Protein AF-A0A8S9I8J6-F1 (afdb_monomer_lite)

Organism: Brassica cretica (NCBI:txid69181)

Secondary structure (DSSP, 8-state):
--------HHHHHHHHHHHHHHHHHHHHHHHHHHHHHTTS----HHHHIIIIIHHHH--S-TTPPP-S--HHHHHHTTTTTT---HHHHHHHHHTT-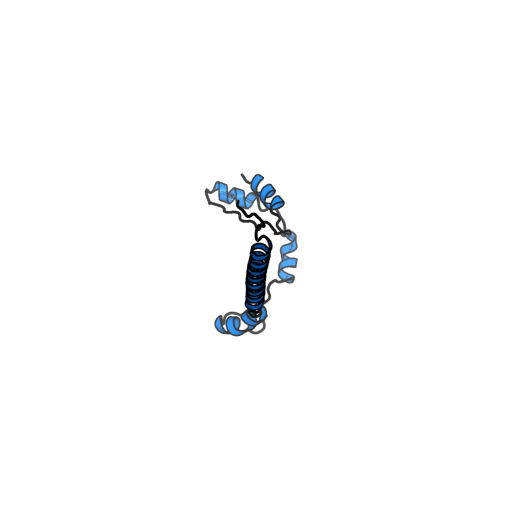-------TT-SSS-HHHHHHHHTT--

Sequence (123 aa):
MLDSGMDPLSLTTSEETRKENRILKKYSKYLNDLRSASTVDEGDLDTLMNGVIKKKLKIIPKDLVWGNNSGNVFSAMQADFMRPTIEGVDELLAKGIDVTIYNGQLDVICSTSGTEAWVRKLK

InterPro domains:
  IPR001563 Peptidase S10, serine carboxypeptidase [PF00450] (34-123)
  IPR029058 Alpha/Beta hydrolase fold [G3DSA:3.40.50.1820] (3-123)
  IPR029058 Alpha/Beta hydrolase fold [SSF53474] (41-123)

pLDDT: mean 83.71, std 17.3, range [37.03, 98.31]

Foldseek 3Di:
DDDDDPDCPPVVVVVVVVVVVVVVVVVVVVVVVVVVVVPPCPPPVQCVCLDPVCVVVVPDDPPDRDDPDDPVVCVVCVVVPPDQCQVVVLVCVVVVHDDDDDDDCPDPVCHPVNVVVSVVSHD

Radius of gyration: 29.5 Å; chains: 1; bounding box: 40×90×51 Å

Structure (mmCIF, N/CA/C/O backbone):
data_AF-A0A8S9I8J6-F1
#
_entry.id   AF-A0A8S9I8J6-F1
#
loop_
_atom_site.group_PDB
_atom_site.id
_atom_site.type_symbol
_atom_site.label_atom_id
_atom_site.label_alt_id
_atom_site.label_comp_id
_atom_site.label_asym_id
_atom_site.label_entity_id
_atom_site.label_seq_id
_atom_site.pdbx_PDB_ins_code
_atom_site.Cartn_x
_atom_site.Cartn_y
_atom_site.Cartn_z
_atom_site.occupancy
_atom_site.B_iso_or_equiv
_atom_site.auth_seq_id
_atom_site.auth_comp_id
_atom_site.auth_asym_id
_atom_site.auth_atom_id
_atom_site.pdbx_PDB_model_num
ATOM 1 N N . MET A 1 1 ? 14.198 78.462 29.973 1.00 37.03 1 MET A N 1
ATOM 2 C CA . MET A 1 1 ? 14.734 77.257 30.638 1.00 37.03 1 MET A CA 1
ATOM 3 C C . MET A 1 1 ? 14.056 76.057 29.995 1.00 37.03 1 MET A C 1
ATOM 5 O O . MET A 1 1 ? 12.843 76.045 30.086 1.00 37.03 1 MET A O 1
ATOM 9 N N . LEU A 1 2 ? 14.837 75.189 29.321 1.00 41.00 2 LEU A N 1
ATOM 10 C CA . LEU A 1 2 ? 14.694 73.719 29.154 1.00 41.00 2 LEU A CA 1
ATOM 11 C C . LEU A 1 2 ? 13.304 73.148 28.751 1.00 41.00 2 LEU A C 1
ATOM 13 O O . LEU A 1 2 ? 12.303 73.524 29.332 1.00 41.00 2 LEU A O 1
ATOM 17 N N . ASP A 1 3 ? 13.116 72.163 27.873 1.00 42.75 3 ASP A N 1
ATOM 18 C CA . ASP A 1 3 ? 13.981 71.297 27.068 1.00 42.75 3 ASP A CA 1
ATOM 19 C C . ASP A 1 3 ? 13.070 70.357 26.228 1.00 42.75 3 ASP A C 1
ATOM 21 O O . ASP A 1 3 ? 11.966 70.034 26.655 1.00 42.75 3 ASP A O 1
ATOM 25 N N . SER A 1 4 ? 13.566 69.974 25.049 1.00 48.69 4 SER A N 1
ATOM 26 C CA . SER A 1 4 ? 13.448 68.706 24.301 1.00 48.69 4 SER A CA 1
ATOM 27 C C . SER A 1 4 ? 12.174 67.855 24.228 1.00 48.69 4 SER A C 1
ATOM 29 O O . SER A 1 4 ? 11.588 67.441 25.221 1.00 48.69 4 SER A O 1
ATOM 31 N N . GLY A 1 5 ? 11.898 67.397 22.998 1.00 43.56 5 GLY A N 1
ATOM 32 C CA . GLY A 1 5 ? 11.109 66.186 22.763 1.00 43.56 5 GLY A CA 1
ATOM 33 C C . GLY A 1 5 ? 10.755 65.887 21.304 1.00 43.56 5 GLY A C 1
ATOM 34 O O . GLY A 1 5 ? 9.639 65.456 21.047 1.00 43.56 5 GLY A O 1
ATOM 35 N N . MET A 1 6 ? 11.651 66.128 20.338 1.00 51.91 6 MET A N 1
ATOM 36 C CA . MET A 1 6 ? 11.483 65.566 18.990 1.00 51.91 6 MET A CA 1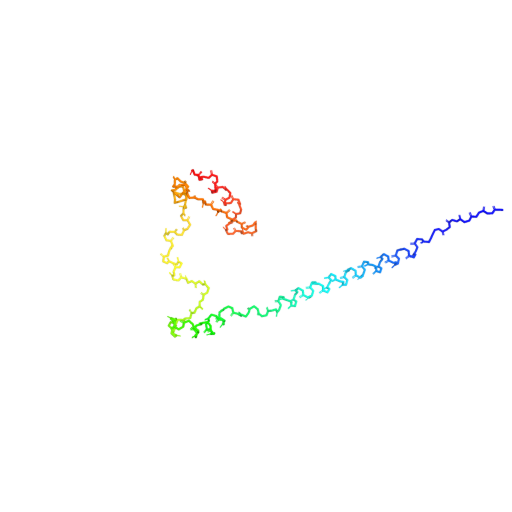
ATOM 37 C C . MET A 1 6 ? 12.111 64.173 18.972 1.00 51.91 6 MET A C 1
ATOM 39 O O . MET A 1 6 ? 13.327 64.025 18.851 1.00 51.91 6 MET A O 1
ATOM 43 N N . ASP A 1 7 ? 11.260 63.168 19.165 1.00 50.28 7 ASP A N 1
ATOM 44 C CA . ASP A 1 7 ? 11.623 61.751 19.174 1.00 50.28 7 ASP A CA 1
ATOM 45 C C . ASP A 1 7 ? 12.205 61.296 17.817 1.00 50.28 7 ASP A C 1
ATOM 47 O O . ASP A 1 7 ? 11.639 61.605 16.760 1.00 50.28 7 ASP A O 1
ATOM 51 N N . PRO A 1 8 ? 13.296 60.508 17.791 1.00 48.44 8 PRO A N 1
ATOM 52 C CA . PRO A 1 8 ? 13.898 60.012 16.560 1.00 48.44 8 PRO A CA 1
ATOM 53 C C . PRO A 1 8 ? 13.205 58.724 16.071 1.00 48.44 8 PRO A C 1
ATOM 55 O O . PRO A 1 8 ? 13.799 57.650 16.060 1.00 48.44 8 PRO A O 1
ATOM 58 N N . LEU A 1 9 ? 11.960 58.819 15.591 1.00 49.03 9 LEU A N 1
ATOM 59 C CA . LEU A 1 9 ? 11.213 57.683 15.002 1.00 49.03 9 LEU A CA 1
ATOM 60 C C . LEU A 1 9 ? 11.712 57.245 13.604 1.00 49.03 9 LEU A C 1
ATOM 62 O O . LEU A 1 9 ? 11.280 56.231 13.054 1.00 49.03 9 LEU A O 1
ATOM 66 N N . SER A 1 10 ? 12.632 58.000 12.999 1.00 54.47 10 SER A N 1
ATOM 67 C CA . SER A 1 10 ? 13.122 57.742 11.634 1.00 54.47 10 SER A CA 1
ATOM 68 C C . SER A 1 10 ? 14.249 56.696 11.582 1.00 54.47 10 SER A C 1
ATOM 70 O O . SER A 1 10 ? 14.330 55.892 10.650 1.00 54.47 10 SER A O 1
ATOM 72 N N . LEU A 1 11 ? 15.101 56.643 12.614 1.00 50.38 11 LEU A N 1
ATOM 73 C CA . LEU A 1 11 ? 16.229 55.706 12.665 1.00 50.38 11 LEU A CA 1
ATOM 74 C C . LEU A 1 11 ? 15.767 54.277 12.972 1.00 50.38 11 LEU A C 1
ATOM 76 O O . LEU A 1 11 ? 16.220 53.343 12.308 1.00 50.38 11 LEU A O 1
ATOM 80 N N . THR A 1 12 ? 14.808 54.118 13.889 1.00 53.25 12 THR A N 1
ATOM 81 C CA . THR A 1 12 ? 14.222 52.821 14.268 1.00 53.25 12 THR A CA 1
ATOM 82 C C . THR A 1 12 ? 13.536 52.145 13.082 1.00 53.25 12 THR A C 1
ATOM 84 O O . THR A 1 12 ? 13.850 50.998 12.769 1.00 53.25 12 THR A O 1
ATOM 87 N N . THR A 1 13 ? 12.730 52.898 12.329 1.00 56.44 13 THR A N 1
ATOM 88 C CA . THR A 1 13 ? 12.045 52.425 11.114 1.00 56.44 13 THR A CA 1
ATOM 89 C C . THR A 1 13 ? 13.040 51.926 10.057 1.00 56.44 13 THR A C 1
ATOM 91 O O . THR A 1 13 ? 12.836 50.892 9.415 1.00 56.44 13 THR A O 1
ATOM 94 N N . SER A 1 14 ? 14.168 52.629 9.888 1.00 61.06 14 SER A N 1
ATOM 95 C CA . SER A 1 14 ? 15.214 52.242 8.932 1.00 61.06 14 SER A CA 1
ATOM 96 C C . SER A 1 14 ? 15.961 50.967 9.349 1.00 61.06 14 SER A C 1
ATOM 98 O O . SER A 1 14 ? 16.332 50.151 8.499 1.00 61.06 14 SER A O 1
ATOM 100 N N . GLU A 1 15 ? 16.160 50.758 10.652 1.00 63.09 15 GLU A N 1
ATOM 101 C CA . GLU A 1 15 ? 16.791 49.560 11.201 1.00 63.09 15 GLU A CA 1
ATOM 102 C C . GLU A 1 15 ? 15.861 48.347 11.175 1.00 63.09 15 GLU A C 1
ATOM 104 O O . GLU A 1 15 ? 16.311 47.247 10.854 1.00 63.09 15 GLU A O 1
ATOM 109 N N . GLU A 1 16 ? 14.575 48.536 11.463 1.00 67.19 16 GLU A N 1
ATOM 110 C CA . GLU A 1 16 ? 13.534 47.508 11.365 1.00 67.19 16 GLU A CA 1
ATOM 111 C C . GLU A 1 16 ? 13.369 47.041 9.921 1.00 67.19 16 GLU A C 1
ATOM 113 O O . GLU A 1 16 ? 13.511 45.851 9.645 1.00 67.19 16 GLU A O 1
ATOM 118 N N . THR A 1 17 ? 13.268 47.978 8.974 1.00 69.44 17 THR A N 1
ATOM 119 C CA . THR A 1 17 ? 13.234 47.671 7.536 1.00 69.44 17 THR A CA 1
ATOM 120 C C . THR A 1 17 ? 14.495 46.915 7.097 1.00 69.44 17 THR A C 1
ATOM 122 O O . THR A 1 17 ? 14.440 45.970 6.305 1.00 69.44 17 THR A O 1
ATOM 125 N N . ARG A 1 18 ? 15.676 47.280 7.619 1.00 71.69 18 ARG A N 1
ATOM 126 C CA . ARG A 1 18 ? 16.929 46.549 7.353 1.00 71.69 18 ARG A CA 1
ATOM 127 C C . ARG A 1 18 ? 16.917 45.145 7.961 1.00 71.69 18 ARG A C 1
ATOM 129 O O . ARG A 1 18 ? 17.424 44.220 7.324 1.00 71.69 18 ARG A O 1
ATOM 136 N N . LYS A 1 19 ? 16.366 44.963 9.163 1.00 74.12 19 LYS A N 1
ATOM 137 C CA . LYS A 1 19 ? 16.219 43.654 9.822 1.00 74.12 19 LYS A CA 1
ATOM 138 C C . LYS A 1 19 ? 15.244 42.760 9.053 1.00 74.12 19 LYS A C 1
ATOM 140 O O . LYS A 1 19 ? 15.608 41.627 8.748 1.00 74.12 19 LYS A O 1
ATOM 145 N N . GLU A 1 20 ? 14.089 43.273 8.643 1.00 75.25 20 GLU A N 1
ATOM 146 C CA . GLU A 1 20 ? 13.112 42.559 7.811 1.00 75.25 20 GLU A CA 1
ATOM 147 C C . GLU A 1 20 ? 13.710 42.133 6.470 1.00 75.25 20 GLU A C 1
ATOM 149 O O . GLU A 1 20 ? 13.632 40.965 6.097 1.00 75.25 20 GLU A O 1
ATOM 154 N N . ASN A 1 21 ? 14.428 43.028 5.787 1.00 78.00 21 ASN A N 1
ATOM 155 C CA . ASN A 1 21 ? 15.132 42.689 4.550 1.00 78.00 21 ASN A CA 1
ATOM 156 C C . ASN A 1 21 ? 16.196 41.597 4.750 1.00 78.00 21 ASN A C 1
ATOM 158 O O . ASN A 1 21 ? 16.417 40.770 3.863 1.00 78.00 21 ASN A O 1
ATOM 162 N N . ARG A 1 22 ? 16.865 41.558 5.911 1.00 81.75 22 ARG A N 1
ATOM 163 C CA . ARG A 1 22 ? 17.806 40.476 6.253 1.00 81.75 22 ARG A CA 1
ATOM 164 C C . ARG A 1 22 ? 17.077 39.157 6.500 1.00 81.75 22 ARG A C 1
ATOM 166 O O . ARG A 1 22 ? 17.567 38.123 6.051 1.00 81.75 22 ARG A O 1
ATOM 173 N N . ILE A 1 23 ? 15.921 39.190 7.162 1.00 82.81 23 ILE A N 1
ATOM 174 C CA . ILE A 1 23 ? 15.076 38.011 7.397 1.00 82.81 23 ILE A CA 1
ATOM 175 C C . ILE A 1 23 ? 14.549 37.466 6.067 1.00 82.81 23 ILE A C 1
ATOM 177 O O . ILE A 1 23 ? 14.732 36.284 5.791 1.00 82.81 23 ILE A O 1
ATOM 181 N N . LEU A 1 24 ? 14.003 38.321 5.201 1.00 79.69 24 LEU A N 1
ATOM 182 C CA . LEU A 1 24 ? 13.497 37.940 3.880 1.00 79.69 24 LEU A CA 1
ATOM 183 C C . LEU A 1 24 ? 14.599 37.368 2.982 1.00 79.69 24 LEU A C 1
ATOM 185 O O . LEU A 1 24 ? 14.387 36.350 2.330 1.00 79.69 24 LEU A O 1
ATOM 189 N N . LYS A 1 25 ? 15.807 37.947 2.995 1.00 86.62 25 LYS A N 1
ATOM 190 C CA . LYS A 1 25 ? 16.964 37.388 2.270 1.00 86.62 25 LYS A CA 1
ATOM 191 C C . LYS A 1 25 ? 17.403 36.035 2.826 1.00 86.62 25 LYS A C 1
ATOM 193 O O . LYS A 1 25 ? 17.726 35.140 2.051 1.00 86.62 25 LYS A O 1
ATOM 198 N N . LYS A 1 26 ? 17.403 35.865 4.152 1.00 84.75 26 LYS A N 1
ATOM 199 C CA . LYS A 1 26 ? 17.727 34.584 4.800 1.00 84.75 26 LYS A CA 1
ATOM 200 C C . LYS A 1 26 ? 16.680 33.517 4.472 1.00 84.75 26 LYS A C 1
ATOM 202 O O . LYS A 1 26 ? 17.050 32.386 4.179 1.00 84.75 26 LYS A O 1
ATOM 207 N N . TYR A 1 27 ? 15.402 33.888 4.472 1.00 75.62 27 TYR A N 1
ATOM 208 C CA . TYR A 1 27 ? 14.290 33.007 4.124 1.00 75.62 27 TYR A CA 1
ATOM 209 C C . TYR A 1 27 ? 14.295 32.637 2.636 1.00 75.62 27 TYR A C 1
ATOM 211 O O . TYR A 1 27 ? 14.194 31.466 2.294 1.00 75.62 27 TYR A O 1
ATOM 219 N N . SER A 1 28 ? 14.525 33.605 1.746 1.00 84.81 28 SER A N 1
ATOM 220 C CA . SER A 1 28 ? 14.691 33.360 0.309 1.00 84.81 28 SER A CA 1
ATOM 221 C C . SER A 1 28 ? 15.883 32.444 0.020 1.00 84.81 28 SER A C 1
ATOM 223 O O . SER A 1 28 ? 15.760 31.520 -0.781 1.00 84.81 28 SER A O 1
ATOM 225 N N . LYS A 1 29 ? 17.015 32.634 0.714 1.00 87.12 29 LYS A N 1
ATOM 226 C CA . LYS A 1 29 ? 18.159 31.719 0.630 1.00 87.12 29 LYS A CA 1
ATOM 227 C C . LYS A 1 29 ? 17.787 30.310 1.100 1.00 87.12 29 LYS A C 1
ATOM 229 O O . LYS A 1 29 ? 18.053 29.366 0.376 1.00 87.12 29 LYS A O 1
ATOM 234 N N . TYR A 1 30 ? 17.115 30.178 2.244 1.00 77.38 30 TYR A N 1
ATOM 235 C CA . TYR A 1 30 ? 16.637 28.886 2.748 1.00 77.38 30 TYR A CA 1
ATOM 236 C C . TYR A 1 30 ? 15.706 28.172 1.755 1.00 77.38 30 TYR A C 1
ATOM 238 O O . TYR A 1 30 ? 15.894 26.989 1.498 1.00 77.38 30 TYR A O 1
ATOM 246 N N . LEU A 1 31 ? 14.750 28.880 1.146 1.00 79.00 31 LEU A N 1
ATOM 247 C CA . LEU A 1 31 ? 13.860 28.304 0.131 1.00 79.00 31 LEU A CA 1
ATOM 248 C C . LEU A 1 31 ? 14.607 27.892 -1.145 1.00 79.00 31 LEU A C 1
ATOM 250 O O . LEU A 1 31 ? 14.289 26.862 -1.731 1.00 79.00 31 LEU A O 1
ATOM 254 N N . ASN A 1 32 ? 15.608 28.666 -1.571 1.00 77.62 32 ASN A N 1
ATOM 255 C CA . ASN A 1 32 ? 16.451 28.311 -2.714 1.00 77.62 32 ASN A CA 1
ATOM 256 C C . ASN A 1 32 ? 17.374 27.127 -2.409 1.00 77.62 32 ASN A C 1
ATOM 258 O O . ASN A 1 32 ? 17.565 26.277 -3.276 1.00 77.62 32 ASN A O 1
ATOM 262 N N . ASP A 1 33 ? 17.904 27.039 -1.189 1.00 77.06 33 ASP A N 1
ATOM 263 C CA . ASP A 1 33 ? 18.690 25.898 -0.720 1.00 77.06 33 ASP A CA 1
ATOM 264 C C . ASP A 1 33 ? 17.798 24.647 -0.626 1.00 77.06 33 ASP A C 1
ATOM 266 O O . ASP A 1 33 ? 18.217 23.576 -1.048 1.00 77.06 33 ASP A O 1
ATOM 270 N N . LEU A 1 34 ? 16.540 24.778 -0.184 1.00 68.75 34 LEU A N 1
ATOM 271 C CA . LEU A 1 34 ? 15.556 23.689 -0.170 1.00 68.75 34 LEU A CA 1
ATOM 272 C C . LEU A 1 34 ? 15.169 23.245 -1.589 1.00 68.75 34 LEU A C 1
ATOM 274 O O . LEU A 1 34 ? 15.059 22.053 -1.852 1.00 68.75 34 LEU A O 1
ATOM 278 N N . ARG A 1 35 ? 15.031 24.192 -2.525 1.00 67.44 35 ARG A N 1
ATOM 279 C CA . ARG A 1 35 ? 14.802 23.911 -3.951 1.00 67.44 35 ARG A CA 1
ATOM 280 C C . ARG A 1 35 ? 16.028 23.295 -4.633 1.00 67.44 35 ARG A C 1
ATOM 282 O O . ARG A 1 35 ? 15.885 22.498 -5.548 1.00 67.44 35 ARG A O 1
ATOM 289 N N . SER A 1 36 ? 17.233 23.647 -4.195 1.00 60.41 36 SER A N 1
ATOM 290 C CA . SER A 1 36 ? 18.478 23.052 -4.701 1.00 60.41 36 SER A CA 1
ATOM 291 C C . SER A 1 36 ? 18.726 21.672 -4.081 1.00 60.41 36 SER A C 1
ATOM 293 O O . SER A 1 36 ? 19.206 20.762 -4.750 1.00 60.41 36 SER A O 1
ATOM 295 N N . ALA A 1 37 ? 18.310 21.462 -2.832 1.00 57.75 37 ALA A N 1
ATOM 296 C CA . ALA A 1 37 ? 18.229 20.142 -2.215 1.00 57.75 37 ALA A CA 1
ATOM 297 C C . ALA A 1 37 ? 17.120 19.280 -2.845 1.00 57.75 37 ALA A C 1
ATOM 299 O O . ALA A 1 37 ? 17.252 18.066 -2.881 1.00 57.75 37 ALA A O 1
ATOM 300 N N . SER A 1 38 ? 16.070 19.880 -3.416 1.00 53.97 38 SER A N 1
ATOM 301 C CA . SER A 1 38 ? 15.110 19.163 -4.266 1.00 53.97 38 SER A CA 1
ATOM 302 C C . SER A 1 38 ? 15.599 18.971 -5.708 1.00 53.97 38 SER A C 1
ATOM 304 O O . SER A 1 38 ? 14.901 18.347 -6.496 1.00 53.97 38 SER A O 1
ATOM 306 N N . THR A 1 39 ? 16.766 19.523 -6.072 1.00 47.56 39 THR A N 1
ATOM 307 C CA . THR A 1 39 ? 17.525 19.127 -7.275 1.00 47.56 39 THR A CA 1
ATOM 308 C C . THR A 1 39 ? 18.613 18.110 -6.956 1.00 47.56 39 THR A C 1
ATOM 310 O O . THR A 1 39 ? 19.499 17.874 -7.777 1.00 47.56 39 THR A O 1
ATOM 313 N N . VAL A 1 40 ? 18.540 17.457 -5.789 1.00 48.22 40 VAL A N 1
ATOM 314 C CA . VAL A 1 40 ? 18.963 16.061 -5.748 1.00 48.22 40 VAL A CA 1
ATOM 315 C C . VAL A 1 40 ? 18.155 15.402 -6.857 1.00 48.22 40 VAL A C 1
ATOM 317 O O . VAL A 1 40 ? 16.932 15.344 -6.779 1.00 48.22 40 VAL A O 1
ATOM 320 N N . ASP A 1 41 ? 18.841 15.035 -7.935 1.00 51.38 41 ASP A N 1
ATOM 321 C CA . ASP A 1 41 ? 18.416 13.959 -8.811 1.00 51.38 41 ASP A CA 1
ATOM 322 C C . ASP A 1 41 ? 18.106 12.804 -7.860 1.00 51.38 41 ASP A C 1
ATOM 324 O O . ASP A 1 41 ? 19.008 12.122 -7.367 1.00 51.38 41 ASP A O 1
ATOM 328 N N . GLU A 1 42 ? 16.847 12.715 -7.435 1.00 51.16 42 GLU A N 1
ATOM 329 C CA . GLU A 1 42 ? 16.294 11.569 -6.743 1.00 51.16 42 GLU A CA 1
ATOM 330 C C . GLU A 1 42 ? 16.372 10.483 -7.800 1.00 51.16 42 GLU A C 1
ATOM 332 O O . GLU A 1 42 ? 15.453 10.337 -8.600 1.00 51.16 42 GLU A O 1
ATOM 337 N N . GLY A 1 43 ? 17.577 9.908 -7.922 1.00 58.44 43 GLY A N 1
ATOM 338 C CA . GLY A 1 43 ? 18.033 9.250 -9.133 1.00 58.44 43 GLY A CA 1
ATOM 339 C C . GLY A 1 43 ? 16.947 8.307 -9.577 1.00 58.44 43 GLY A C 1
ATOM 340 O O . GLY A 1 43 ? 16.598 7.416 -8.802 1.00 58.44 43 GLY A O 1
ATOM 341 N N . ASP A 1 44 ? 16.388 8.605 -10.752 1.00 84.44 44 ASP A N 1
ATOM 342 C CA . ASP A 1 44 ? 15.175 7.996 -11.283 1.00 84.44 44 ASP A CA 1
ATOM 343 C C . ASP A 1 44 ? 15.055 6.546 -10.802 1.00 84.44 44 ASP A C 1
ATOM 345 O O . ASP A 1 44 ? 15.908 5.709 -11.121 1.00 84.44 44 ASP A O 1
ATOM 349 N N . LEU A 1 45 ? 14.061 6.270 -9.947 1.00 90.25 45 LEU A N 1
ATOM 350 C CA . LEU A 1 45 ? 13.932 4.969 -9.293 1.00 90.25 45 LEU A CA 1
ATOM 351 C C . LEU A 1 45 ? 13.880 3.853 -10.342 1.00 90.25 45 LEU A C 1
ATOM 353 O O . LEU A 1 45 ? 14.473 2.794 -10.129 1.00 90.25 45 LEU A O 1
ATOM 357 N N . ASP A 1 46 ? 13.270 4.113 -11.503 1.00 91.94 46 ASP A N 1
ATOM 358 C CA . ASP A 1 46 ? 13.278 3.191 -12.634 1.00 91.94 46 ASP A CA 1
ATOM 359 C C . ASP A 1 46 ? 14.716 2.906 -13.092 1.00 91.94 46 ASP A C 1
ATOM 361 O O . ASP A 1 46 ? 15.104 1.738 -13.200 1.00 91.94 46 ASP A O 1
ATOM 365 N N . THR A 1 47 ? 15.539 3.935 -13.307 1.00 92.56 47 THR A N 1
ATOM 366 C CA . THR A 1 47 ? 16.969 3.807 -13.637 1.00 92.56 47 THR A CA 1
ATOM 367 C C . THR A 1 47 ? 17.756 3.066 -12.553 1.00 92.56 47 THR A C 1
ATOM 369 O O . THR A 1 47 ? 18.562 2.180 -12.869 1.00 92.56 47 THR A O 1
ATOM 372 N N . LEU A 1 48 ? 17.532 3.369 -11.272 1.00 92.75 48 LEU A N 1
ATOM 373 C CA . LEU A 1 48 ? 18.211 2.707 -10.156 1.00 92.75 48 LEU A CA 1
ATOM 374 C C . LEU A 1 48 ? 17.887 1.206 -10.118 1.00 92.75 48 LEU A C 1
ATOM 376 O O . LEU A 1 48 ? 18.795 0.361 -10.066 1.00 92.75 48 LEU A O 1
ATOM 380 N N . MET A 1 49 ? 16.593 0.883 -10.174 1.00 94.56 49 MET A N 1
ATOM 381 C CA . MET A 1 49 ? 16.074 -0.477 -10.071 1.00 94.56 49 MET A CA 1
ATOM 382 C C . MET A 1 49 ? 16.460 -1.316 -11.288 1.00 94.56 49 MET A C 1
ATOM 384 O O . MET A 1 49 ? 16.978 -2.425 -11.125 1.00 94.56 49 MET A O 1
ATOM 388 N N . ASN A 1 50 ? 16.303 -0.774 -12.500 1.00 93.75 50 ASN A N 1
ATOM 389 C CA . ASN A 1 50 ? 16.656 -1.455 -13.750 1.00 93.75 50 ASN A CA 1
ATOM 390 C C . ASN A 1 50 ? 18.168 -1.471 -14.037 1.00 93.75 50 ASN A C 1
ATOM 392 O O . ASN A 1 50 ? 18.637 -2.265 -14.858 1.00 93.75 50 ASN A O 1
ATOM 396 N N . GLY A 1 51 ? 18.945 -0.638 -13.343 1.00 92.75 51 GLY A N 1
ATOM 397 C CA . GLY A 1 51 ? 20.391 -0.525 -13.482 1.00 92.75 51 GLY A CA 1
ATOM 398 C C . GLY A 1 51 ? 21.170 -1.370 -12.474 1.00 92.75 51 GLY A C 1
ATOM 399 O O . GLY A 1 51 ? 21.341 -2.586 -12.621 1.00 92.75 51 GLY A O 1
ATOM 400 N N . VAL A 1 52 ? 21.755 -0.697 -11.481 1.00 94.75 52 VAL A N 1
ATOM 401 C CA . VAL A 1 52 ? 22.721 -1.306 -10.551 1.00 94.75 52 VAL A CA 1
ATOM 402 C C . VAL A 1 52 ? 22.073 -2.324 -9.613 1.00 94.75 52 VAL A C 1
ATOM 404 O O . VAL A 1 52 ? 22.702 -3.342 -9.314 1.00 94.75 52 VAL A O 1
ATOM 407 N N . ILE A 1 53 ? 20.815 -2.113 -9.208 1.00 94.38 53 ILE A N 1
ATOM 408 C CA . ILE A 1 53 ? 20.101 -3.022 -8.301 1.00 94.38 53 ILE A CA 1
ATOM 409 C C . ILE A 1 53 ? 19.822 -4.359 -8.986 1.00 94.38 53 ILE A C 1
ATOM 411 O O . ILE A 1 53 ? 20.200 -5.405 -8.453 1.00 94.38 53 ILE A O 1
ATOM 415 N N . LYS A 1 54 ? 19.280 -4.347 -10.209 1.00 95.12 54 LYS A N 1
ATOM 416 C CA . LYS A 1 54 ? 19.066 -5.563 -11.009 1.00 95.12 54 LYS A CA 1
ATOM 417 C C . LYS A 1 54 ? 20.340 -6.402 -11.158 1.00 95.12 54 LYS A C 1
ATOM 419 O O . LYS A 1 54 ? 20.324 -7.613 -10.927 1.00 95.12 54 LYS A O 1
ATOM 424 N N . LYS A 1 55 ? 21.469 -5.753 -11.471 1.00 94.06 55 LYS A N 1
ATOM 425 C CA . LYS A 1 55 ? 22.787 -6.411 -11.581 1.00 94.06 55 LYS A CA 1
ATOM 426 C C . LYS A 1 55 ? 23.267 -6.987 -10.248 1.00 94.06 55 LYS A C 1
ATOM 428 O O . LYS A 1 55 ? 23.896 -8.045 -10.22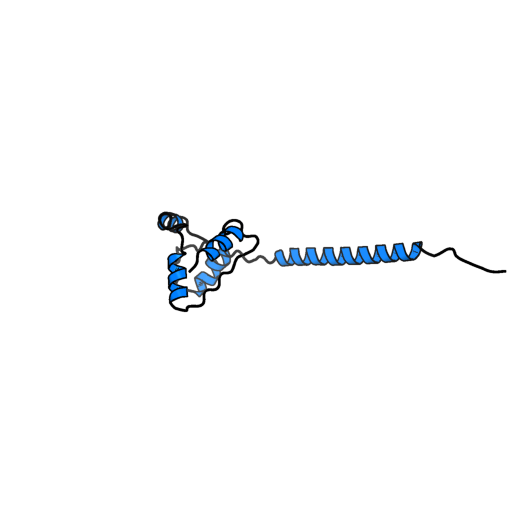8 1.00 94.06 55 LYS A O 1
ATOM 433 N N . LYS A 1 56 ? 22.995 -6.292 -9.141 1.00 96.44 56 LYS A N 1
ATOM 434 C CA . LYS A 1 56 ? 23.428 -6.693 -7.799 1.00 96.44 56 LYS A CA 1
ATOM 435 C C . LYS A 1 56 ? 22.640 -7.890 -7.268 1.00 96.44 56 LYS A C 1
ATOM 437 O O . LYS A 1 56 ? 23.260 -8.789 -6.705 1.00 96.44 56 LYS A O 1
ATOM 442 N N . LEU A 1 57 ? 21.319 -7.907 -7.459 1.00 96.31 57 LEU A N 1
ATOM 443 C CA . LEU A 1 57 ? 20.426 -8.939 -6.920 1.00 96.31 57 LEU A CA 1
ATOM 444 C C . LEU A 1 57 ? 20.557 -10.287 -7.636 1.00 96.31 57 LEU A C 1
ATOM 446 O O . LEU A 1 57 ? 20.358 -11.319 -7.007 1.00 96.31 57 LEU A O 1
ATOM 450 N N . LYS A 1 58 ? 20.899 -10.298 -8.933 1.00 93.56 58 LYS A N 1
ATOM 451 C CA . LYS A 1 58 ? 21.142 -11.505 -9.760 1.00 93.56 58 LYS A CA 1
ATOM 452 C C . LYS A 1 58 ? 19.977 -12.506 -9.890 1.00 93.56 58 LYS A C 1
ATOM 454 O O . LYS A 1 58 ? 20.111 -13.461 -10.645 1.00 93.56 58 LYS A O 1
ATOM 459 N N . ILE A 1 59 ? 18.852 -12.285 -9.211 1.00 96.31 59 ILE A N 1
ATOM 460 C CA . ILE A 1 59 ? 17.637 -13.118 -9.279 1.00 96.31 59 ILE A CA 1
ATOM 461 C C . ILE A 1 59 ? 16.600 -12.604 -10.287 1.00 96.31 59 ILE A C 1
ATOM 463 O O . ILE A 1 59 ? 15.659 -13.316 -10.616 1.00 96.31 59 ILE A O 1
ATOM 467 N N . ILE A 1 60 ? 16.746 -11.365 -10.763 1.00 93.88 60 ILE A N 1
ATOM 468 C CA . ILE A 1 60 ? 15.774 -10.722 -11.653 1.00 93.88 60 ILE A CA 1
ATOM 469 C C . ILE A 1 60 ? 16.091 -11.107 -13.110 1.00 93.88 60 ILE A C 1
ATOM 471 O O . ILE A 1 60 ? 17.211 -10.837 -13.562 1.00 93.88 60 ILE A O 1
ATOM 475 N N . PRO A 1 61 ? 15.136 -11.683 -13.868 1.00 94.62 61 PRO A N 1
ATOM 476 C CA . PRO A 1 61 ? 15.329 -12.036 -15.275 1.00 94.62 61 PRO A CA 1
ATOM 477 C C . PRO A 1 61 ? 15.790 -10.850 -16.132 1.00 94.62 61 PRO A C 1
ATOM 479 O O . PRO A 1 61 ? 15.395 -9.702 -15.910 1.00 94.62 61 PRO A O 1
ATOM 482 N N . LYS A 1 62 ? 16.650 -11.105 -17.128 1.00 89.75 62 LYS A N 1
ATOM 483 C CA . LYS A 1 62 ? 17.255 -10.043 -17.959 1.00 89.75 62 LYS A CA 1
ATOM 484 C C . LYS A 1 62 ? 16.213 -9.249 -18.749 1.00 89.75 62 LYS A C 1
ATOM 486 O O . LYS A 1 62 ? 16.370 -8.041 -18.888 1.00 89.75 62 LYS A O 1
ATOM 491 N N . ASP A 1 63 ? 15.163 -9.919 -19.189 1.00 93.31 63 ASP A N 1
ATOM 492 C CA . ASP A 1 63 ? 14.030 -9.424 -19.970 1.00 93.31 63 ASP A CA 1
ATOM 493 C C . ASP A 1 63 ? 12.929 -8.756 -19.130 1.00 93.31 63 ASP A C 1
ATOM 495 O O . ASP A 1 63 ? 12.087 -8.053 -19.681 1.00 93.31 63 ASP A O 1
ATOM 499 N N . LEU A 1 64 ? 12.952 -8.902 -17.801 1.00 94.06 64 LEU A N 1
ATOM 500 C CA . LEU A 1 64 ? 11.975 -8.254 -16.924 1.00 94.06 64 LEU A CA 1
ATOM 501 C C . LEU A 1 64 ? 12.369 -6.805 -16.613 1.00 94.06 64 LEU A C 1
ATOM 503 O O . LEU A 1 64 ? 13.388 -6.565 -15.965 1.00 94.06 64 LEU A O 1
ATOM 507 N N . VAL A 1 65 ? 11.552 -5.839 -17.015 1.00 93.12 65 VAL A N 1
ATOM 508 C CA . VAL A 1 65 ? 11.725 -4.432 -16.627 1.00 93.12 65 VAL A CA 1
ATOM 509 C C . VAL A 1 65 ? 10.943 -4.177 -15.341 1.00 93.12 65 VAL A C 1
ATOM 511 O O . VAL A 1 65 ? 9.763 -4.509 -15.251 1.00 93.12 65 VAL A O 1
ATOM 514 N N . TRP A 1 66 ? 11.615 -3.633 -14.330 1.00 94.12 66 TRP A N 1
ATOM 515 C CA . TRP A 1 66 ? 10.965 -3.158 -13.116 1.00 94.12 66 TRP A CA 1
ATOM 516 C C . TRP A 1 66 ? 10.152 -1.902 -13.429 1.00 94.12 66 TRP A C 1
ATOM 518 O O . TRP A 1 66 ? 10.629 -1.029 -14.153 1.00 94.12 66 TRP A O 1
ATOM 528 N N . GLY A 1 67 ? 8.959 -1.816 -12.848 1.00 92.62 67 GLY A N 1
ATOM 529 C CA . GLY A 1 67 ? 8.136 -0.615 -12.830 1.00 92.62 67 GLY A CA 1
ATOM 530 C C . GLY A 1 67 ? 7.393 -0.506 -11.501 1.00 92.62 67 GLY A C 1
ATOM 531 O O . GLY A 1 67 ? 7.321 -1.472 -10.738 1.00 92.62 67 GLY A O 1
ATOM 532 N N . ASN A 1 68 ? 6.829 0.671 -11.235 1.00 91.25 68 ASN A N 1
ATOM 533 C CA . ASN A 1 68 ? 6.187 0.983 -9.955 1.00 91.25 68 ASN A CA 1
ATOM 534 C C . ASN A 1 68 ? 4.911 0.151 -9.689 1.00 91.25 68 ASN A C 1
ATOM 536 O O . ASN A 1 68 ? 4.617 -0.226 -8.559 1.00 91.25 68 ASN A O 1
ATOM 540 N N . ASN A 1 69 ? 4.142 -0.166 -10.734 1.00 92.56 69 ASN A N 1
ATOM 541 C CA . ASN A 1 69 ? 2.925 -0.975 -10.637 1.00 92.56 69 ASN A CA 1
ATOM 542 C C . ASN A 1 69 ? 2.713 -1.825 -11.904 1.00 92.56 69 ASN A C 1
ATOM 544 O O . ASN A 1 69 ? 3.437 -1.688 -12.889 1.00 92.56 69 ASN A O 1
ATOM 548 N N . SER A 1 70 ? 1.728 -2.729 -11.869 1.00 94.38 70 SER A N 1
ATOM 549 C CA . SER A 1 70 ? 1.367 -3.589 -13.002 1.00 94.38 70 SER A CA 1
ATOM 550 C C . SER A 1 70 ? -0.128 -3.517 -13.284 1.00 94.38 70 SER A C 1
ATOM 552 O O . SER A 1 70 ? -0.946 -3.965 -12.477 1.00 94.38 70 SER A O 1
ATOM 554 N N . GLY A 1 71 ? -0.483 -3.006 -14.466 1.00 94.62 71 GLY A N 1
ATOM 555 C CA . GLY A 1 71 ? -1.871 -2.959 -14.927 1.00 94.62 71 GLY A CA 1
ATOM 556 C C . GLY A 1 71 ? -2.505 -4.348 -15.025 1.00 94.62 71 GLY A C 1
ATOM 557 O O . GLY A 1 71 ? -3.641 -4.530 -14.607 1.00 94.62 71 GLY A O 1
ATOM 558 N N . ASN A 1 72 ? -1.747 -5.355 -15.474 1.00 95.62 72 ASN A N 1
ATOM 559 C CA . ASN A 1 72 ? -2.242 -6.731 -15.573 1.00 95.62 72 ASN A CA 1
ATOM 560 C C . ASN A 1 72 ? -2.616 -7.307 -14.200 1.00 95.62 72 ASN A C 1
ATOM 562 O O . ASN A 1 72 ? -3.645 -7.967 -14.073 1.00 95.62 72 ASN A O 1
ATOM 566 N N . VAL A 1 73 ? -1.804 -7.040 -13.169 1.00 95.00 73 VAL A N 1
ATOM 567 C CA . VAL A 1 73 ? -2.107 -7.466 -11.791 1.00 95.00 73 VAL A CA 1
ATOM 568 C C . VAL A 1 73 ? -3.335 -6.724 -11.269 1.00 95.00 73 VAL A C 1
ATOM 570 O O . VAL A 1 73 ? -4.231 -7.357 -10.719 1.00 95.00 73 VAL A O 1
ATOM 573 N N . PHE A 1 74 ? -3.422 -5.410 -11.498 1.00 94.06 74 PHE A N 1
ATOM 574 C CA . PHE A 1 74 ? -4.594 -4.622 -11.115 1.00 94.06 74 PHE A CA 1
ATOM 575 C C . PHE A 1 74 ? -5.885 -5.166 -11.747 1.00 94.06 74 PHE A C 1
ATOM 577 O O . PHE A 1 74 ? -6.867 -5.390 -11.043 1.00 94.06 74 PHE A O 1
ATOM 584 N N . SER A 1 75 ? -5.874 -5.456 -13.052 1.00 96.12 75 SER A N 1
ATOM 585 C CA . SER A 1 75 ? -7.019 -6.054 -13.746 1.00 96.12 75 SER A CA 1
ATOM 586 C C . SER A 1 75 ? -7.373 -7.438 -13.204 1.00 96.12 75 SER A C 1
ATOM 588 O O . SER A 1 75 ? -8.551 -7.733 -13.023 1.00 96.12 75 SER A O 1
ATOM 590 N N . ALA A 1 76 ? -6.378 -8.273 -12.897 1.00 96.81 76 ALA A N 1
ATOM 591 C CA . ALA A 1 76 ? -6.612 -9.597 -12.324 1.00 96.81 76 ALA A CA 1
ATOM 592 C C . ALA A 1 76 ? -7.237 -9.538 -10.917 1.00 96.81 76 ALA A C 1
ATOM 594 O O . ALA A 1 76 ? -8.002 -10.426 -10.552 1.00 96.81 76 ALA A O 1
ATOM 595 N N . MET A 1 77 ? -6.945 -8.491 -10.139 1.00 95.62 77 MET A N 1
ATOM 596 C CA . MET A 1 77 ? -7.459 -8.303 -8.776 1.00 95.62 77 MET A CA 1
ATOM 597 C C . MET A 1 77 ? -8.784 -7.532 -8.701 1.00 95.62 77 MET A C 1
ATOM 599 O O . MET A 1 77 ? -9.286 -7.290 -7.604 1.00 95.62 77 MET A O 1
ATOM 603 N N . GLN A 1 78 ? -9.378 -7.150 -9.835 1.00 94.06 78 GLN A N 1
ATOM 604 C CA . GLN A 1 78 ? -10.553 -6.274 -9.867 1.00 94.06 78 GLN A CA 1
ATOM 605 C C . GLN A 1 78 ? -11.730 -6.795 -9.023 1.00 94.06 78 GLN A C 1
ATOM 607 O O . GLN A 1 78 ? -12.437 -5.994 -8.417 1.00 94.06 78 GLN A O 1
ATOM 612 N N . ALA A 1 79 ? -11.927 -8.115 -8.956 1.00 90.75 79 ALA A N 1
ATOM 613 C CA . ALA A 1 79 ? -13.025 -8.726 -8.203 1.00 90.75 79 ALA A CA 1
ATOM 614 C C . ALA A 1 79 ? -12.927 -8.510 -6.682 1.00 90.75 79 ALA A C 1
ATOM 616 O O . ALA A 1 79 ? -13.955 -8.460 -6.007 1.00 90.75 79 ALA A O 1
ATOM 617 N N . ASP A 1 80 ? -11.712 -8.361 -6.151 1.00 88.94 80 ASP A N 1
ATOM 618 C CA . ASP A 1 80 ? -11.472 -8.161 -4.719 1.00 88.94 80 ASP A CA 1
ATOM 619 C C . ASP A 1 80 ? -11.083 -6.722 -4.362 1.00 88.94 80 ASP A C 1
ATOM 621 O O . ASP A 1 80 ? -10.983 -6.365 -3.186 1.00 88.94 80 ASP A O 1
ATOM 625 N N . PHE A 1 81 ? -10.908 -5.866 -5.368 1.00 87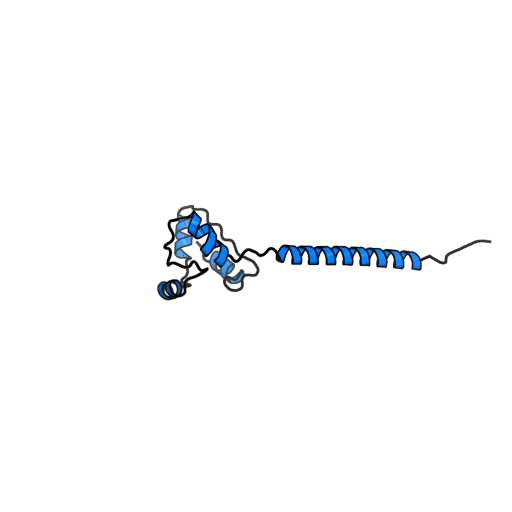.56 81 PHE A N 1
ATOM 626 C CA . PHE A 1 81 ? -10.550 -4.470 -5.176 1.00 87.56 81 PHE A CA 1
ATOM 627 C C . PHE A 1 81 ? -11.633 -3.719 -4.381 1.00 87.56 81 PHE A C 1
ATOM 629 O O . PHE A 1 81 ? -12.816 -3.772 -4.711 1.00 87.56 81 PHE A O 1
ATOM 636 N N . MET A 1 82 ? -11.217 -2.993 -3.335 1.00 85.50 82 MET A N 1
ATOM 637 C CA . MET A 1 82 ? -12.079 -2.163 -2.471 1.00 85.50 82 MET A CA 1
ATOM 638 C C . MET A 1 82 ? -13.168 -2.915 -1.685 1.00 85.50 82 MET A C 1
ATOM 640 O O . MET A 1 82 ? -14.106 -2.295 -1.175 1.00 85.50 82 MET A O 1
ATOM 644 N N . ARG A 1 83 ? -13.055 -4.239 -1.528 1.00 90.62 83 ARG A N 1
ATOM 645 C CA . ARG A 1 83 ? -13.917 -4.979 -0.596 1.00 90.62 83 ARG A CA 1
ATOM 646 C C . ARG A 1 83 ? -13.567 -4.620 0.860 1.00 90.62 83 ARG A C 1
ATOM 648 O O . ARG A 1 83 ? -12.394 -4.407 1.159 1.00 90.62 83 ARG A O 1
ATOM 655 N N . PRO A 1 84 ? -14.549 -4.551 1.781 1.00 90.88 84 PRO A N 1
ATOM 656 C CA . PRO A 1 84 ? -14.272 -4.227 3.178 1.00 90.88 84 PRO A CA 1
ATOM 657 C C . PRO A 1 84 ? -13.404 -5.291 3.857 1.00 90.88 84 PRO A C 1
ATOM 659 O O . PRO A 1 84 ? -13.723 -6.473 3.804 1.00 90.88 84 PRO A O 1
ATOM 662 N N . THR A 1 85 ? -12.374 -4.857 4.581 1.00 92.94 85 THR A N 1
ATOM 663 C CA . THR A 1 85 ? -11.470 -5.740 5.346 1.00 92.94 85 THR A CA 1
ATOM 664 C C . THR A 1 85 ? -11.771 -5.763 6.850 1.00 92.94 85 THR A C 1
ATOM 666 O O . THR A 1 85 ? -10.920 -6.151 7.642 1.00 92.94 85 THR A O 1
ATOM 669 N N . ILE A 1 86 ? -12.968 -5.319 7.253 1.00 96.00 86 ILE A N 1
ATOM 670 C CA . ILE A 1 86 ? -13.377 -5.184 8.666 1.00 96.00 86 ILE A CA 1
ATOM 671 C C . ILE A 1 86 ? -13.278 -6.532 9.384 1.00 96.00 86 ILE A C 1
ATOM 673 O O . ILE A 1 86 ? -12.596 -6.632 10.393 1.00 96.00 86 ILE A O 1
ATOM 677 N N . GLU A 1 87 ? -13.874 -7.581 8.810 1.00 96.06 87 GLU A N 1
ATOM 678 C CA . GLU A 1 87 ? -13.926 -8.917 9.426 1.00 96.06 87 GLU A CA 1
ATOM 679 C C . GLU A 1 87 ? -12.531 -9.495 9.700 1.00 96.06 87 GLU A C 1
ATOM 681 O O . GLU A 1 87 ? -12.305 -10.105 10.741 1.00 96.06 87 GLU A O 1
ATOM 686 N N . GLY A 1 88 ? -11.576 -9.263 8.794 1.00 95.44 88 GLY A N 1
ATOM 687 C CA . GLY A 1 88 ? -10.202 -9.728 8.977 1.00 95.44 88 GLY A CA 1
ATOM 688 C C . GLY A 1 88 ? -9.483 -9.007 10.117 1.00 95.44 88 GLY A C 1
ATOM 689 O O . GLY A 1 88 ? -8.678 -9.615 10.814 1.00 95.44 88 GLY A O 1
ATOM 690 N N . VAL A 1 89 ? -9.778 -7.723 10.332 1.00 97.00 89 VAL A N 1
ATOM 691 C CA . VAL A 1 89 ? -9.180 -6.948 11.427 1.00 97.00 89 VAL A CA 1
ATOM 692 C C . VAL A 1 89 ? -9.851 -7.275 12.758 1.00 97.00 89 VAL A C 1
ATOM 694 O O . VAL A 1 89 ? -9.139 -7.470 13.740 1.00 97.00 89 VAL A O 1
ATOM 697 N N . ASP A 1 90 ? -11.174 -7.447 12.775 1.00 97.69 90 ASP A N 1
ATOM 698 C CA . ASP A 1 90 ? -11.915 -7.938 13.945 1.00 97.69 90 ASP A CA 1
ATOM 699 C C . ASP A 1 90 ? -11.363 -9.299 14.414 1.00 97.69 90 ASP A C 1
ATOM 701 O O . ASP A 1 90 ? -11.158 -9.516 15.607 1.00 97.69 90 ASP A O 1
ATOM 705 N N . GLU A 1 91 ? -11.039 -10.216 13.491 1.00 98.00 91 GLU A N 1
ATOM 706 C CA . GLU A 1 91 ? -10.439 -11.511 13.845 1.00 98.00 91 GLU A CA 1
ATOM 707 C C . GLU A 1 91 ? -9.066 -11.356 14.525 1.00 98.00 91 GLU A C 1
ATOM 709 O O . GLU A 1 91 ? -8.756 -12.082 15.475 1.00 98.00 91 GLU A O 1
ATOM 714 N N . LEU A 1 92 ? -8.232 -10.418 14.062 1.00 98.00 92 LEU A N 1
ATOM 715 C CA . LEU A 1 92 ? -6.925 -10.148 14.670 1.00 98.00 92 LEU A CA 1
ATOM 716 C C . LEU A 1 92 ? -7.079 -9.578 16.085 1.00 98.00 92 LEU A C 1
ATOM 718 O O . LEU A 1 92 ? -6.422 -10.059 17.012 1.00 98.00 92 LEU A O 1
ATOM 722 N N . LEU A 1 93 ? -7.981 -8.610 16.259 1.00 97.62 93 LEU A N 1
ATOM 723 C CA . LEU A 1 93 ? -8.278 -8.003 17.557 1.00 97.62 93 LEU A CA 1
ATOM 724 C C . LEU A 1 93 ? -8.840 -9.037 18.541 1.00 97.62 93 LEU A C 1
ATOM 726 O O . LEU A 1 93 ? -8.375 -9.123 19.678 1.00 97.62 93 LEU A O 1
ATOM 730 N N . ALA A 1 94 ? -9.753 -9.904 18.091 1.00 97.94 94 ALA A N 1
ATOM 731 C CA . ALA A 1 94 ? -10.307 -10.991 18.900 1.00 97.94 94 ALA A CA 1
ATOM 732 C C . ALA A 1 94 ? -9.243 -12.006 19.363 1.00 97.94 94 ALA A C 1
ATOM 734 O O . ALA A 1 94 ? -9.401 -12.640 20.407 1.00 97.94 94 ALA A O 1
ATOM 735 N N . LYS A 1 95 ? -8.142 -12.152 18.614 1.00 98.31 95 LYS A N 1
ATOM 736 C CA . LYS A 1 95 ? -6.978 -12.974 18.994 1.00 98.31 95 LYS A CA 1
ATOM 737 C C . LYS A 1 95 ? -5.997 -12.254 19.926 1.00 98.31 95 LYS A C 1
ATOM 739 O O . LYS A 1 95 ? -4.981 -12.843 20.290 1.00 98.31 95 LYS A O 1
ATOM 744 N N . GLY A 1 96 ? -6.283 -11.012 20.317 1.00 97.69 96 GLY A N 1
ATOM 745 C CA . GLY A 1 96 ? -5.421 -10.202 21.176 1.00 97.69 96 GLY A CA 1
ATOM 746 C C . GLY A 1 96 ? -4.173 -9.675 20.466 1.00 97.69 96 GLY A C 1
ATOM 747 O O . GLY A 1 96 ? -3.161 -9.441 21.121 1.00 97.69 96 GLY A O 1
ATOM 748 N N . ILE A 1 97 ? -4.213 -9.540 19.136 1.00 98.31 97 ILE A N 1
ATOM 749 C CA . ILE A 1 97 ? -3.119 -8.958 18.355 1.00 98.31 97 ILE A CA 1
ATOM 750 C C . ILE A 1 97 ? -3.310 -7.443 18.300 1.00 98.31 97 ILE A C 1
ATOM 752 O O . ILE A 1 97 ? -4.357 -6.961 17.868 1.00 98.31 97 ILE A O 1
ATOM 756 N N . ASP A 1 98 ? -2.277 -6.694 18.678 1.00 97.62 98 ASP A N 1
ATOM 757 C CA . ASP A 1 98 ? -2.289 -5.236 18.585 1.00 97.62 98 ASP A CA 1
ATOM 758 C C . ASP A 1 98 ? -2.248 -4.778 17.119 1.00 97.62 98 ASP A C 1
ATOM 760 O O . ASP A 1 98 ? -1.324 -5.103 16.366 1.00 97.62 98 ASP A O 1
ATOM 764 N N . VAL A 1 99 ? -3.238 -3.977 16.715 1.00 97.00 99 VAL A N 1
ATOM 765 C CA . VAL A 1 99 ? -3.347 -3.421 15.360 1.00 97.00 99 VAL A CA 1
ATOM 766 C C . VAL A 1 99 ? -3.177 -1.903 15.411 1.00 97.00 99 VAL A C 1
ATOM 768 O O . VAL A 1 99 ? -3.986 -1.193 16.002 1.00 97.00 99 VAL A O 1
ATOM 771 N N . THR 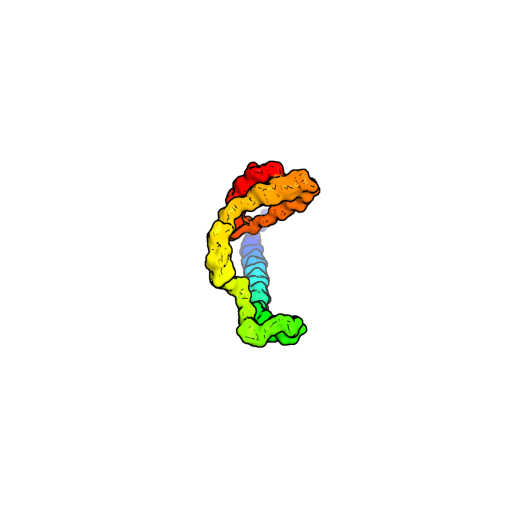A 1 100 ? -2.132 -1.389 14.756 1.00 97.19 100 THR A N 1
ATOM 772 C CA . THR A 1 100 ? -1.916 0.059 14.590 1.00 97.19 100 THR A CA 1
ATOM 773 C C . THR A 1 100 ? -2.398 0.512 13.216 1.00 97.19 100 THR A C 1
ATOM 775 O O . THR A 1 100 ? -1.901 0.035 12.197 1.00 97.19 100 THR A O 1
ATOM 778 N N . ILE A 1 101 ? -3.319 1.477 13.181 1.00 95.50 101 ILE A N 1
ATOM 779 C CA . ILE A 1 101 ? -3.802 2.114 11.948 1.00 95.50 101 ILE A CA 1
ATOM 780 C C . ILE A 1 101 ? -3.224 3.530 11.872 1.00 95.50 101 ILE A C 1
ATOM 782 O O . ILE A 1 101 ? -3.416 4.329 12.787 1.00 95.50 101 ILE A O 1
ATOM 786 N N . TYR A 1 102 ? -2.523 3.846 10.782 1.00 96.62 102 TYR A N 1
ATOM 787 C CA . TYR A 1 102 ? -1.964 5.173 10.515 1.00 96.62 102 TYR A CA 1
ATOM 788 C C . TYR A 1 102 ? -2.534 5.729 9.206 1.00 96.62 102 TYR A C 1
ATOM 790 O O . TYR A 1 102 ? -2.760 4.979 8.260 1.00 96.62 102 TYR A O 1
ATOM 798 N N . ASN A 1 103 ? -2.773 7.042 9.147 1.00 97.25 103 ASN A N 1
ATOM 799 C CA . ASN A 1 103 ? -3.343 7.703 7.972 1.00 97.25 103 ASN A CA 1
ATOM 800 C C . ASN A 1 103 ? -2.653 9.044 7.712 1.00 97.25 103 ASN A C 1
ATOM 802 O O . ASN A 1 103 ? -2.417 9.816 8.644 1.00 97.25 103 ASN A O 1
ATOM 806 N N . GLY A 1 104 ? -2.372 9.349 6.446 1.00 96.81 104 GLY A N 1
ATOM 807 C CA . GLY A 1 104 ? -1.900 10.671 6.042 1.00 96.81 104 GLY A CA 1
ATOM 808 C C . GLY A 1 104 ? -3.052 11.674 6.026 1.00 96.81 104 GLY A C 1
ATOM 809 O O . GLY A 1 104 ? -4.060 11.446 5.366 1.00 96.81 104 GLY A O 1
ATOM 810 N N . GLN A 1 105 ? -2.915 12.808 6.719 1.00 95.19 105 GLN A N 1
ATOM 811 C CA . GLN A 1 105 ? -4.027 13.761 6.863 1.00 95.19 105 GLN A CA 1
ATOM 812 C C . GLN A 1 105 ? -4.499 14.386 5.532 1.00 95.19 105 GLN A C 1
ATOM 814 O O . GLN A 1 105 ? -5.629 14.864 5.459 1.00 95.19 105 GLN A O 1
ATOM 819 N N . LEU A 1 106 ? -3.633 14.400 4.508 1.00 95.94 106 LEU A N 1
ATOM 820 C CA . LEU A 1 106 ? -3.877 14.997 3.186 1.00 95.94 106 LEU A CA 1
ATOM 821 C C . LEU A 1 106 ? -4.064 13.956 2.064 1.00 95.94 106 LEU A C 1
ATOM 823 O O . LEU A 1 106 ? -4.057 14.331 0.894 1.00 95.94 106 LEU A O 1
ATOM 827 N N . ASP A 1 107 ? -4.211 12.668 2.387 1.00 96.62 107 ASP A N 1
ATOM 828 C CA . ASP A 1 107 ? -4.548 11.651 1.385 1.00 96.62 107 ASP A CA 1
ATOM 829 C C . ASP A 1 107 ? -6.025 11.797 0.981 1.00 96.62 107 ASP A C 1
ATOM 831 O O . ASP A 1 107 ? -6.917 11.804 1.829 1.00 96.62 107 ASP A O 1
ATOM 835 N N . VAL A 1 108 ? -6.289 11.964 -0.316 1.00 94.94 108 VAL A N 1
ATOM 836 C CA . VAL A 1 108 ? -7.649 12.105 -0.864 1.00 94.94 108 VAL A CA 1
ATOM 837 C C . VAL A 1 108 ? -8.200 10.765 -1.367 1.00 94.94 108 VAL A C 1
ATOM 839 O O . VAL A 1 108 ? -9.415 10.609 -1.457 1.00 94.94 108 VAL A O 1
ATOM 842 N N . ILE A 1 109 ? -7.339 9.785 -1.662 1.00 94.12 109 ILE A N 1
ATOM 843 C CA . ILE A 1 109 ? -7.748 8.439 -2.090 1.00 94.12 109 ILE A CA 1
ATOM 844 C C . ILE A 1 109 ? -8.208 7.640 -0.867 1.00 94.12 109 ILE A C 1
ATOM 846 O O . ILE A 1 109 ? -9.309 7.089 -0.866 1.00 94.12 109 ILE A O 1
ATOM 850 N N . CYS A 1 110 ? -7.398 7.642 0.194 1.00 94.06 110 CYS A N 1
ATOM 851 C CA . CYS A 1 110 ? -7.705 7.035 1.489 1.00 94.06 110 CYS A CA 1
ATOM 852 C C . CYS A 1 110 ? -7.904 8.136 2.538 1.00 94.06 110 CYS A C 1
ATOM 854 O O . CYS A 1 110 ? -7.039 8.413 3.373 1.00 94.06 110 CYS A O 1
ATOM 856 N N . SER A 1 111 ? -9.050 8.816 2.457 1.00 95.94 111 SER A N 1
ATOM 857 C CA . SER A 1 111 ? -9.292 10.004 3.272 1.00 95.94 111 SER A CA 1
ATOM 858 C C . SER A 1 111 ? -9.336 9.703 4.766 1.00 95.94 111 SER A C 1
ATOM 860 O O . SER A 1 111 ? -9.878 8.690 5.210 1.00 95.94 111 SER A O 1
ATOM 862 N N . THR A 1 112 ? -8.856 10.660 5.563 1.00 97.00 112 THR A N 1
ATOM 863 C CA . THR A 1 112 ? -8.933 10.603 7.031 1.00 97.00 112 THR A CA 1
ATOM 864 C C . THR A 1 112 ? -10.356 10.326 7.518 1.00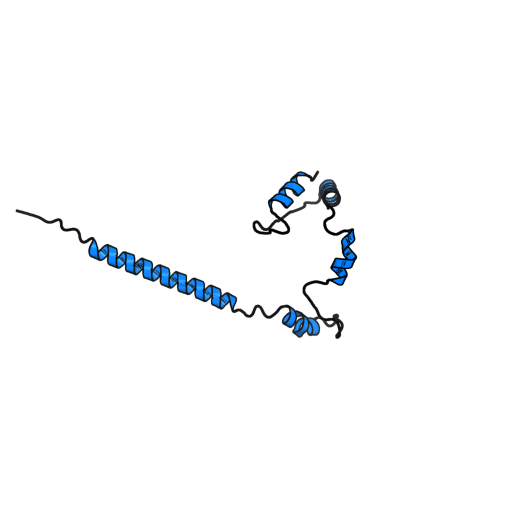 97.00 112 THR A C 1
ATOM 866 O O . THR A 1 112 ? -10.549 9.519 8.422 1.00 97.00 112 THR A O 1
ATOM 869 N N . SER A 1 113 ? -11.365 10.935 6.885 1.00 96.81 113 SER A N 1
ATOM 870 C CA . SER A 1 113 ? -12.774 10.711 7.227 1.00 96.81 113 SER A CA 1
ATOM 871 C C . SER A 1 113 ? -13.247 9.287 6.920 1.00 96.81 113 SER A C 1
ATOM 873 O O . SER A 1 113 ? -13.993 8.709 7.710 1.00 96.81 113 SER A O 1
ATOM 875 N N . GLY A 1 114 ? -12.811 8.708 5.797 1.00 95.38 114 GLY A N 1
ATOM 876 C CA . GLY A 1 114 ? -13.118 7.328 5.429 1.00 95.38 114 GLY A CA 1
ATOM 877 C C . GLY A 1 114 ? -12.468 6.336 6.388 1.00 95.38 114 GLY A C 1
ATOM 878 O O . GLY A 1 114 ? -13.147 5.447 6.903 1.00 95.38 114 GLY A O 1
ATOM 879 N N . THR A 1 115 ? -11.185 6.542 6.691 1.00 95.94 115 THR A N 1
ATOM 880 C CA . THR A 1 115 ? -10.436 5.725 7.650 1.00 95.94 115 THR A CA 1
ATOM 881 C C . THR A 1 115 ? -11.059 5.800 9.041 1.00 95.94 115 THR A C 1
ATOM 883 O O . THR A 1 115 ? -11.339 4.761 9.629 1.00 95.94 115 THR A O 1
ATOM 886 N N . GLU A 1 116 ? -11.381 6.991 9.555 1.00 96.62 116 GLU A N 1
ATOM 887 C CA . GLU A 1 116 ? -12.021 7.138 10.869 1.00 96.62 116 GLU A CA 1
ATOM 888 C C . GLU A 1 116 ? -13.383 6.422 10.932 1.00 96.62 116 GLU A C 1
ATOM 890 O O . GLU A 1 116 ? -13.668 5.688 11.882 1.00 96.62 116 GLU A O 1
ATOM 895 N N . ALA A 1 117 ? -14.220 6.585 9.903 1.00 96.44 117 ALA A N 1
ATOM 896 C CA . ALA A 1 117 ? -15.510 5.904 9.820 1.00 96.44 117 ALA A CA 1
ATOM 897 C C . ALA A 1 117 ? -15.367 4.377 9.719 1.00 96.44 117 ALA A C 1
ATOM 899 O O . ALA A 1 117 ? -16.246 3.650 10.183 1.00 96.44 117 ALA A O 1
ATOM 900 N N . TRP A 1 118 ? -14.286 3.887 9.110 1.00 96.31 118 TRP A N 1
ATOM 901 C CA . TRP A 1 118 ? -13.959 2.467 9.048 1.00 96.31 118 TRP A CA 1
ATOM 902 C C . TRP A 1 118 ? -13.487 1.934 10.409 1.00 96.31 118 TRP A C 1
ATOM 904 O O . TRP A 1 118 ? -14.020 0.925 10.861 1.00 96.31 118 TRP A O 1
ATOM 914 N N . VAL A 1 119 ? -12.607 2.651 11.121 1.00 96.62 119 VAL A N 1
ATOM 915 C CA . VAL A 1 119 ? -12.138 2.267 12.470 1.00 96.62 119 VAL A CA 1
ATOM 916 C C . VAL A 1 119 ? -13.296 2.155 13.459 1.00 96.62 119 VAL A C 1
ATOM 918 O O . VAL A 1 119 ? -13.357 1.211 14.238 1.00 96.62 119 VAL A O 1
ATOM 921 N N . ARG A 1 120 ? -14.269 3.071 13.391 1.00 96.81 120 ARG A N 1
ATOM 922 C CA . ARG A 1 120 ? -15.471 3.039 14.246 1.00 96.81 120 ARG A CA 1
ATOM 923 C C . ARG A 1 120 ? -16.356 1.798 14.045 1.00 96.81 120 ARG A C 1
ATOM 925 O O . ARG A 1 120 ? -17.276 1.602 14.833 1.00 96.81 120 ARG A O 1
ATOM 932 N N . LYS A 1 121 ? -16.134 1.002 12.990 1.00 96.88 121 LYS A N 1
ATOM 933 C CA . LYS A 1 121 ? -16.877 -0.241 12.718 1.00 96.88 121 LYS A CA 1
ATOM 934 C C . LYS A 1 121 ? -16.195 -1.495 13.265 1.00 96.88 121 LYS A C 1
ATOM 936 O O . LYS A 1 121 ? -16.855 -2.532 13.271 1.00 96.88 121 LYS A O 1
ATOM 941 N N . LEU A 1 122 ? -14.925 -1.402 13.663 1.00 96.38 122 LEU A N 1
ATOM 942 C CA . LEU A 1 122 ? -14.176 -2.526 14.224 1.00 96.38 122 LEU A CA 1
ATOM 943 C C . LEU A 1 122 ? -14.773 -2.959 15.571 1.00 96.38 122 LEU A C 1
ATOM 945 O O . LEU A 1 122 ? -15.358 -2.130 16.280 1.00 96.38 122 LEU A O 1
ATOM 949 N N . LYS A 1 123 ? -14.640 -4.244 15.902 1.00 88.75 123 LYS A N 1
ATOM 950 C CA . LYS A 1 123 ? -15.212 -4.870 17.104 1.00 88.75 123 LYS A CA 1
ATOM 951 C C . LYS A 1 123 ? -14.177 -5.561 17.977 1.00 88.75 123 LYS A C 1
ATOM 953 O O . LYS A 1 123 ? -13.243 -6.177 17.424 1.00 88.75 123 LYS A O 1
#